Protein AF-A0A550H1K3-F1 (afdb_monomer_lite)

Secondary structure (DSSP, 8-state):
-EE-TTT--EE-TT-SB-TTT-PBPHHHHHTT---HHHHHHHHHHHHHHHHHHHHHHHHHHHHHHHHHHHHHHHTSPPEEPTTT--EE-TT-SB-TTT--B--

Structure (mmCIF, N/CA/C/O backbone):
data_AF-A0A550H1K3-F1
#
_entry.id   AF-A0A550H1K3-F1
#
loop_
_atom_site.group_PDB
_atom_site.id
_atom_site.type_symbol
_atom_site.label_atom_id
_atom_site.label_alt_id
_atom_site.label_comp_id
_atom_site.label_asym_id
_atom_site.label_entity_id
_atom_site.label_seq_id
_atom_site.pdbx_PDB_ins_code
_atom_site.Cartn_x
_atom_site.Cartn_y
_atom_site.Cartn_z
_atom_site.occupancy
_atom_site.B_iso_or_equiv
_atom_site.aut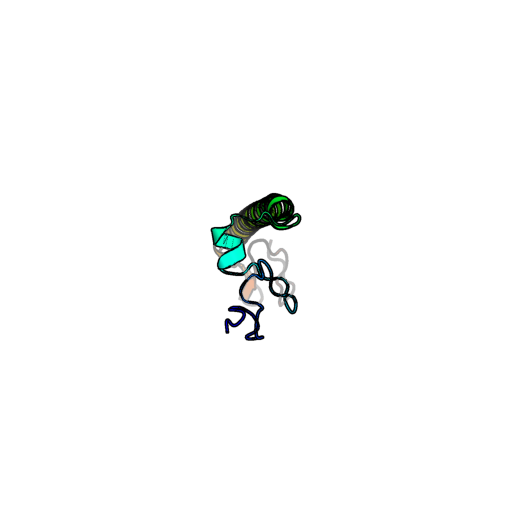h_seq_id
_atom_site.auth_comp_id
_atom_site.auth_asym_id
_atom_site.auth_atom_id
_atom_site.pdbx_PDB_model_num
ATOM 1 N N . MET A 1 1 ? 15.801 -8.066 -42.552 1.00 78.06 1 MET A N 1
ATOM 2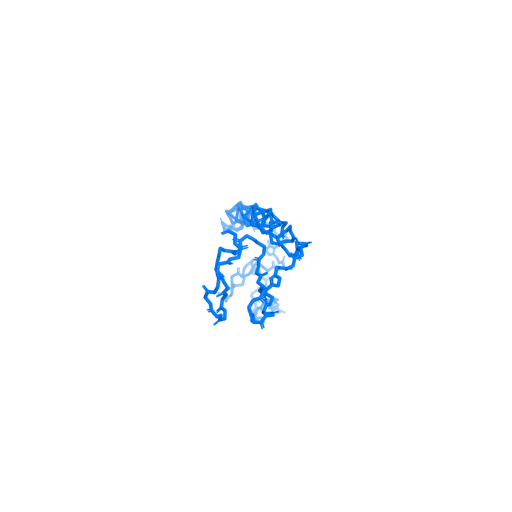 C CA . MET A 1 1 ? 14.564 -7.444 -42.016 1.00 78.06 1 MET A CA 1
ATOM 3 C C . MET A 1 1 ? 14.421 -7.801 -40.543 1.00 78.06 1 MET A C 1
ATOM 5 O O . MET A 1 1 ? 14.377 -8.980 -40.212 1.00 78.06 1 MET A O 1
ATOM 9 N N . VAL A 1 2 ? 14.432 -6.803 -39.659 1.00 89.38 2 VAL A N 1
ATOM 10 C CA . VAL A 1 2 ? 14.320 -6.977 -38.200 1.00 89.38 2 VAL A CA 1
ATOM 11 C C . VAL A 1 2 ? 13.079 -6.249 -37.698 1.00 89.38 2 VAL A C 1
ATOM 13 O O . VAL A 1 2 ? 12.675 -5.249 -38.282 1.00 89.38 2 VAL A O 1
ATOM 16 N N . TYR A 1 3 ? 12.469 -6.741 -36.622 1.00 94.25 3 TYR A N 1
ATOM 17 C CA . TYR A 1 3 ? 11.262 -6.153 -36.042 1.00 94.25 3 TYR A CA 1
ATOM 18 C C . TYR A 1 3 ? 11.522 -5.685 -34.615 1.00 94.25 3 TYR A C 1
ATOM 20 O O . TYR A 1 3 ? 12.324 -6.264 -33.881 1.00 94.25 3 TYR A O 1
ATOM 28 N N . CYS A 1 4 ? 10.839 -4.619 -34.216 1.00 94.94 4 CYS A N 1
ATOM 29 C CA . CYS A 1 4 ? 10.906 -4.096 -32.864 1.00 94.94 4 CYS A CA 1
ATOM 30 C C . CYS A 1 4 ? 10.311 -5.099 -31.871 1.00 94.94 4 CYS A C 1
ATOM 32 O O . CYS A 1 4 ? 9.134 -5.437 -31.969 1.00 94.94 4 CYS A O 1
ATOM 34 N N . SER A 1 5 ? 11.086 -5.498 -30.862 1.00 93.50 5 SER A N 1
ATOM 35 C CA . SER A 1 5 ? 10.638 -6.419 -29.807 1.00 93.50 5 SER A CA 1
ATOM 36 C C . SER A 1 5 ? 9.484 -5.874 -28.960 1.00 93.50 5 SER A C 1
ATOM 38 O O . SER A 1 5 ? 8.748 -6.653 -28.364 1.00 93.50 5 SER A O 1
ATOM 40 N N . LYS A 1 6 ? 9.311 -4.545 -28.899 1.00 93.38 6 LYS A N 1
ATOM 41 C CA . LYS A 1 6 ? 8.253 -3.901 -28.109 1.00 93.38 6 LYS A CA 1
ATOM 42 C C . LYS A 1 6 ? 6.971 -3.655 -28.904 1.00 93.38 6 LYS A C 1
ATOM 44 O O . LYS A 1 6 ? 5.889 -3.909 -28.393 1.00 93.38 6 LYS A O 1
ATOM 49 N N . CYS A 1 7 ? 7.071 -3.100 -30.113 1.00 96.00 7 CYS A N 1
ATOM 50 C CA . CYS A 1 7 ? 5.897 -2.657 -30.878 1.00 96.00 7 CYS A CA 1
ATOM 51 C C . CYS A 1 7 ? 5.670 -3.406 -32.197 1.00 96.00 7 CYS A C 1
ATOM 53 O O . CYS A 1 7 ? 4.724 -3.088 -32.911 1.00 96.00 7 CYS A O 1
ATOM 55 N N . GLY A 1 8 ? 6.537 -4.357 -32.556 1.00 95.25 8 GLY A N 1
ATOM 56 C CA . GLY A 1 8 ? 6.386 -5.200 -33.745 1.00 95.25 8 GLY A CA 1
ATOM 57 C C . GLY A 1 8 ? 6.623 -4.503 -35.086 1.00 95.25 8 GLY A C 1
ATOM 58 O O . GLY A 1 8 ? 6.568 -5.163 -36.117 1.00 95.25 8 GLY A O 1
ATOM 59 N N . LYS A 1 9 ? 6.902 -3.192 -35.114 1.00 96.25 9 LYS A N 1
ATOM 60 C CA . LYS A 1 9 ? 7.196 -2.488 -36.370 1.00 96.25 9 LYS A CA 1
ATOM 61 C C . LYS A 1 9 ? 8.517 -2.937 -36.970 1.00 96.25 9 LYS A C 1
ATOM 63 O O . LYS A 1 9 ? 9.474 -3.204 -36.243 1.00 96.25 9 LYS A O 1
ATOM 68 N N . GLU A 1 10 ? 8.560 -2.955 -38.294 1.00 96.31 10 GLU A N 1
ATOM 69 C CA . GLU A 1 10 ? 9.790 -3.162 -39.043 1.00 96.31 10 GLU A CA 1
ATOM 70 C C . GLU A 1 10 ? 10.830 -2.096 -38.677 1.00 96.31 10 GLU A C 1
ATOM 72 O O . GLU A 1 10 ? 10.512 -0.919 -38.475 1.00 96.31 10 GLU A O 1
ATOM 77 N N . LEU A 1 11 ? 12.076 -2.538 -38.552 1.00 94.69 11 LEU A N 1
ATOM 78 C CA . LEU A 1 11 ? 13.215 -1.719 -38.193 1.00 94.69 11 LEU A CA 1
ATOM 79 C C . LEU A 1 11 ? 14.261 -1.716 -39.316 1.00 94.69 11 LEU A C 1
ATOM 81 O O . LEU A 1 11 ? 14.523 -2.763 -39.917 1.00 94.69 11 LEU A O 1
ATOM 85 N N . PRO A 1 12 ? 14.934 -0.571 -39.531 1.00 91.38 12 PRO A N 1
ATOM 86 C CA . PRO A 1 12 ? 16.168 -0.532 -40.301 1.00 91.38 12 PRO A CA 1
ATOM 87 C C . PRO A 1 12 ? 17.211 -1.456 -39.676 1.00 91.38 12 PRO A C 1
ATOM 89 O O . PRO A 1 12 ? 17.314 -1.545 -38.449 1.00 91.38 12 PRO A O 1
ATOM 92 N N . GLU A 1 13 ? 18.042 -2.089 -40.503 1.00 87.06 13 GLU A N 1
ATOM 93 C CA . GLU A 1 13 ? 19.038 -3.033 -39.999 1.00 87.06 13 GLU A CA 1
ATOM 94 C C . GLU A 1 13 ? 20.033 -2.388 -39.039 1.00 87.06 13 GLU A C 1
ATOM 96 O O . GLU A 1 13 ? 20.497 -3.072 -38.144 1.00 87.06 13 GLU A O 1
ATOM 101 N N . ASN A 1 14 ? 20.362 -1.105 -39.179 1.00 88.50 14 ASN A N 1
ATOM 102 C CA . ASN A 1 14 ? 21.318 -0.375 -38.337 1.00 88.50 14 ASN A CA 1
ATOM 103 C C . ASN A 1 14 ? 20.657 0.545 -37.295 1.00 88.50 14 ASN A C 1
ATOM 105 O O . ASN A 1 14 ? 21.338 1.369 -36.688 1.00 88.50 14 ASN A O 1
ATOM 109 N N . ALA A 1 15 ? 19.345 0.442 -37.082 1.00 92.56 15 ALA A N 1
ATOM 110 C CA . ALA A 1 15 ? 18.667 1.292 -36.113 1.00 92.56 15 ALA A CA 1
ATOM 111 C C . ALA A 1 15 ? 19.097 0.943 -34.683 1.00 92.56 15 ALA A C 1
ATOM 113 O O . ALA A 1 15 ? 18.870 -0.178 -34.236 1.00 92.56 15 ALA A O 1
ATOM 114 N N . TYR A 1 16 ? 19.660 1.903 -33.942 1.00 93.75 16 TYR A N 1
ATOM 115 C CA . TYR A 1 16 ? 19.949 1.760 -32.505 1.00 93.75 16 TYR A CA 1
ATOM 116 C C . TYR A 1 16 ? 18.711 1.958 -31.618 1.00 93.75 16 TYR A C 1
ATOM 118 O O . TYR A 1 16 ? 18.631 1.409 -30.518 1.00 93.75 16 TYR A O 1
ATOM 126 N N . PHE A 1 17 ? 17.716 2.692 -32.121 1.00 93.12 17 PHE A N 1
ATOM 127 C CA . PHE A 1 17 ? 16.431 2.931 -31.467 1.00 93.12 17 PHE A CA 1
ATOM 128 C C . PHE A 1 17 ? 15.286 2.680 -32.445 1.00 93.12 17 PHE A C 1
ATOM 130 O O . PHE A 1 17 ? 15.402 2.969 -33.635 1.00 93.12 17 PHE A O 1
ATOM 137 N N . CYS A 1 18 ? 14.163 2.162 -31.950 1.00 93.88 18 CYS A N 1
ATOM 138 C CA . CYS A 1 18 ? 12.952 2.032 -32.751 1.00 93.88 18 CYS A CA 1
ATOM 139 C C . CYS A 1 18 ? 12.354 3.425 -33.024 1.00 93.88 18 CYS A C 1
ATOM 141 O O . CYS A 1 18 ? 11.938 4.084 -32.069 1.00 93.88 18 CYS A O 1
ATOM 143 N N . PRO A 1 19 ? 12.201 3.855 -34.291 1.00 91.50 19 PRO A N 1
ATOM 144 C CA . PRO A 1 19 ? 11.658 5.178 -34.615 1.00 91.50 19 PRO A CA 1
ATOM 145 C C . PRO A 1 19 ? 10.174 5.323 -34.254 1.00 91.50 19 PRO A C 1
ATOM 147 O O . PRO A 1 19 ? 9.648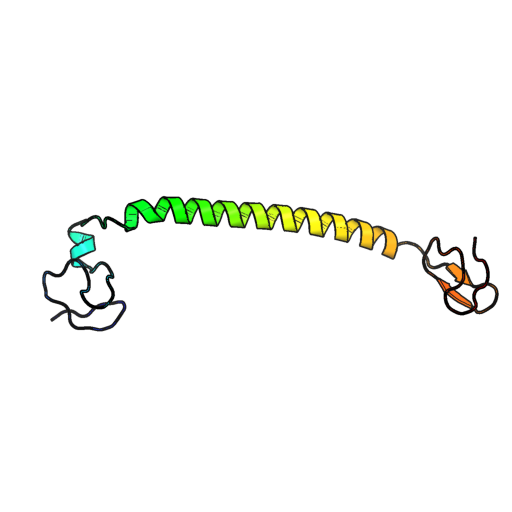 6.429 -34.223 1.00 91.50 19 PRO A O 1
ATOM 150 N N . ASN A 1 20 ? 9.478 4.214 -33.991 1.00 93.69 20 ASN A N 1
ATOM 151 C CA . ASN A 1 20 ? 8.062 4.243 -33.661 1.00 93.69 20 ASN A CA 1
ATOM 152 C C . ASN A 1 20 ? 7.774 4.295 -32.158 1.00 93.69 20 ASN A C 1
ATOM 154 O O . ASN A 1 20 ? 6.846 4.987 -31.758 1.00 93.69 20 ASN A O 1
ATOM 158 N N . CYS A 1 21 ? 8.521 3.554 -31.335 1.00 92.62 21 CYS A N 1
ATOM 159 C CA . CYS A 1 21 ? 8.235 3.452 -29.900 1.00 92.62 21 CYS A CA 1
ATOM 160 C C . CYS A 1 21 ? 9.411 3.843 -28.994 1.00 92.62 21 CYS A C 1
ATOM 162 O O . CYS A 1 21 ? 9.298 3.703 -27.778 1.00 92.62 21 CYS A O 1
ATOM 164 N N . GLY A 1 22 ? 10.547 4.252 -29.566 1.00 88.50 22 GLY A N 1
ATOM 165 C CA . GLY A 1 22 ? 11.720 4.742 -28.836 1.00 88.50 22 GLY A CA 1
ATOM 166 C C . GLY A 1 22 ? 12.528 3.683 -28.082 1.00 88.50 22 GLY A C 1
ATOM 167 O O . GLY A 1 22 ? 13.515 4.027 -27.439 1.00 88.50 22 GLY A O 1
ATOM 168 N N . VAL A 1 23 ? 12.149 2.399 -28.142 1.00 90.88 23 VAL A N 1
ATOM 169 C CA . VAL A 1 23 ? 12.893 1.346 -27.433 1.00 90.88 23 VAL A CA 1
ATOM 170 C C . VAL A 1 23 ? 14.273 1.159 -28.063 1.00 90.88 23 VAL A C 1
ATOM 172 O O . VAL A 1 23 ? 14.405 1.162 -29.291 1.00 90.88 23 VAL A O 1
ATOM 175 N N . LYS A 1 24 ? 15.295 0.980 -27.225 1.00 91.75 24 LYS A N 1
ATOM 176 C CA . LYS A 1 24 ? 16.633 0.586 -27.670 1.00 91.75 24 LYS A CA 1
ATOM 177 C C . LYS A 1 24 ? 16.558 -0.797 -28.328 1.00 91.75 24 LYS A C 1
ATOM 179 O O . LYS A 1 24 ? 15.958 -1.717 -27.774 1.00 91.75 24 LYS A O 1
ATOM 184 N N . THR A 1 25 ? 17.124 -0.930 -29.522 1.00 93.19 25 THR A N 1
ATOM 185 C CA . THR A 1 25 ? 17.154 -2.194 -30.276 1.00 93.19 25 THR A CA 1
ATOM 186 C C . THR A 1 25 ? 18.315 -3.076 -29.813 1.00 93.19 25 THR A C 1
ATOM 188 O O . THR A 1 25 ? 19.215 -2.602 -29.120 1.00 93.19 25 THR A O 1
ATOM 191 N N . ALA A 1 26 ? 18.354 -4.339 -30.253 1.00 89.81 26 ALA A N 1
ATOM 192 C CA . ALA A 1 26 ? 19.487 -5.234 -29.993 1.00 89.81 26 ALA A CA 1
ATOM 193 C C . ALA A 1 26 ? 20.829 -4.615 -30.428 1.00 89.81 26 ALA A C 1
ATOM 195 O O . ALA A 1 26 ? 21.777 -4.598 -29.650 1.00 89.81 26 ALA A O 1
ATOM 196 N N . LYS A 1 27 ? 20.878 -3.975 -31.605 1.00 91.88 27 LYS A N 1
ATOM 197 C CA . LYS A 1 27 ? 22.090 -3.285 -32.070 1.00 91.88 27 LYS A CA 1
ATOM 198 C C . LYS A 1 27 ? 22.465 -2.079 -31.217 1.00 91.88 27 LYS A C 1
ATOM 200 O O . LYS A 1 27 ? 23.644 -1.826 -31.009 1.00 91.88 27 LYS A O 1
ATOM 205 N N . GLY A 1 28 ? 21.484 -1.330 -30.710 1.00 90.38 28 GLY A N 1
ATOM 206 C CA . GLY A 1 28 ? 21.746 -0.229 -29.778 1.00 90.38 28 GLY A CA 1
ATOM 207 C C . GLY A 1 28 ? 22.297 -0.705 -28.429 1.00 90.38 28 GLY A C 1
ATOM 208 O O . GLY A 1 28 ? 23.016 0.043 -27.765 1.00 90.38 28 GLY A O 1
ATOM 209 N N . VAL A 1 29 ? 21.970 -1.938 -28.020 1.00 86.75 29 VAL A N 1
ATOM 210 C CA . VAL A 1 29 ? 22.555 -2.600 -26.843 1.00 86.75 29 VAL A CA 1
ATOM 211 C C . VAL A 1 29 ? 23.982 -3.062 -27.142 1.00 86.75 29 VAL A C 1
ATOM 213 O O . VAL A 1 29 ? 24.881 -2.710 -26.387 1.00 86.75 29 VAL A O 1
ATOM 216 N N . GLU A 1 30 ? 24.207 -3.775 -28.250 1.00 89.88 30 GLU A N 1
ATOM 217 C CA . GLU A 1 30 ? 25.534 -4.266 -28.668 1.00 89.88 30 GLU A CA 1
ATOM 218 C C . GLU A 1 30 ? 26.548 -3.132 -28.863 1.00 89.88 30 GLU A C 1
ATOM 220 O O . GLU A 1 30 ? 27.690 -3.232 -28.425 1.00 89.88 30 GLU A O 1
ATOM 225 N N . ALA A 1 31 ? 26.119 -2.021 -29.465 1.00 91.06 31 ALA A N 1
ATOM 226 C CA . ALA A 1 31 ? 26.950 -0.836 -29.663 1.00 91.06 31 ALA A CA 1
ATOM 227 C C . ALA A 1 31 ? 27.060 0.053 -28.407 1.00 91.06 31 ALA A C 1
ATOM 229 O O . ALA A 1 31 ? 27.631 1.140 -28.475 1.00 91.06 31 ALA A O 1
ATOM 230 N N . ASN A 1 32 ? 26.490 -0.381 -27.276 1.00 86.25 32 ASN A N 1
ATOM 231 C CA . ASN A 1 32 ? 26.469 0.330 -25.998 1.00 86.25 32 ASN A CA 1
ATOM 232 C C . ASN A 1 32 ? 26.061 1.813 -26.118 1.00 86.25 32 ASN A C 1
ATOM 234 O O . ASN A 1 32 ? 26.605 2.689 -25.449 1.00 86.25 32 ASN A O 1
ATOM 238 N N . VAL A 1 33 ? 25.100 2.109 -26.997 1.00 85.44 33 VAL A N 1
ATOM 239 C CA . VAL A 1 33 ? 24.692 3.488 -27.296 1.00 85.44 33 VAL A CA 1
ATOM 240 C C . VAL A 1 33 ? 23.981 4.057 -26.078 1.00 85.44 33 VAL A C 1
ATOM 242 O O . VAL A 1 33 ? 22.887 3.599 -25.746 1.00 85.44 33 VAL A O 1
ATOM 245 N N . SER A 1 34 ? 24.564 5.028 -25.379 1.00 77.00 34 SER A N 1
ATOM 246 C CA . SER A 1 34 ? 23.875 5.648 -24.247 1.00 77.00 34 SER A CA 1
ATOM 247 C C . SER A 1 34 ? 22.627 6.385 -24.741 1.00 77.00 34 SER A C 1
ATOM 249 O O . SER A 1 34 ? 22.594 7.003 -25.805 1.00 77.00 34 SER A O 1
ATOM 251 N N . THR A 1 35 ? 21.542 6.266 -23.984 1.00 70.56 35 THR A N 1
ATOM 252 C CA . THR A 1 35 ? 20.384 7.142 -24.166 1.00 70.56 35 THR A CA 1
ATOM 253 C C . THR A 1 35 ? 20.565 8.340 -23.250 1.00 70.56 35 THR A C 1
ATOM 255 O O . THR A 1 35 ? 20.797 8.104 -22.063 1.00 70.56 35 THR A O 1
ATOM 258 N N . PRO A 1 36 ? 20.327 9.577 -23.717 1.00 62.84 36 PRO A N 1
ATOM 259 C CA . PRO A 1 36 ? 20.317 10.751 -22.842 1.00 62.84 36 PRO A CA 1
ATOM 260 C C . PRO A 1 36 ? 19.358 10.606 -21.645 1.00 62.84 36 PRO A C 1
ATOM 262 O O . PRO A 1 36 ? 19.558 11.220 -20.606 1.00 62.84 36 PRO A O 1
ATOM 265 N N . TYR A 1 37 ? 18.319 9.773 -21.787 1.00 60.97 37 TYR A N 1
ATOM 266 C CA . TYR A 1 37 ? 17.285 9.547 -20.774 1.00 60.97 37 TYR A CA 1
ATOM 267 C C . TYR A 1 37 ? 17.579 8.382 -19.807 1.00 60.97 37 TYR A C 1
ATOM 269 O O . TYR A 1 37 ? 17.304 8.496 -18.622 1.00 60.97 37 TYR A O 1
ATOM 277 N N . GLY A 1 38 ? 18.152 7.263 -20.259 1.00 61.94 38 GLY A N 1
ATOM 278 C CA . GLY A 1 38 ? 18.334 6.061 -19.422 1.00 61.94 38 GLY A CA 1
ATOM 279 C C . GLY A 1 38 ? 19.263 6.246 -18.218 1.00 61.94 38 GLY A C 1
ATOM 280 O O . GLY A 1 38 ? 19.070 5.600 -17.193 1.00 61.94 38 GLY A O 1
ATOM 281 N N . GLU A 1 39 ? 20.227 7.161 -18.305 1.00 59.00 39 GLU A N 1
ATOM 282 C CA . GLU A 1 39 ? 21.105 7.488 -17.175 1.00 59.00 39 GLU A CA 1
ATOM 283 C C . GLU A 1 39 ? 20.418 8.457 -16.198 1.00 59.00 39 GLU A C 1
ATOM 285 O O . GLU A 1 39 ? 20.466 8.235 -14.988 1.00 59.00 39 GLU A O 1
ATOM 290 N N . MET A 1 40 ? 19.671 9.448 -16.710 1.00 54.88 40 MET A N 1
ATOM 291 C CA . MET A 1 40 ? 18.907 10.409 -15.896 1.00 54.88 40 MET A CA 1
ATOM 292 C C . MET A 1 40 ? 17.745 9.771 -15.118 1.00 54.88 40 MET A C 1
ATOM 294 O O . MET A 1 40 ? 17.433 10.218 -14.016 1.00 54.88 40 MET A O 1
ATOM 298 N N . PHE A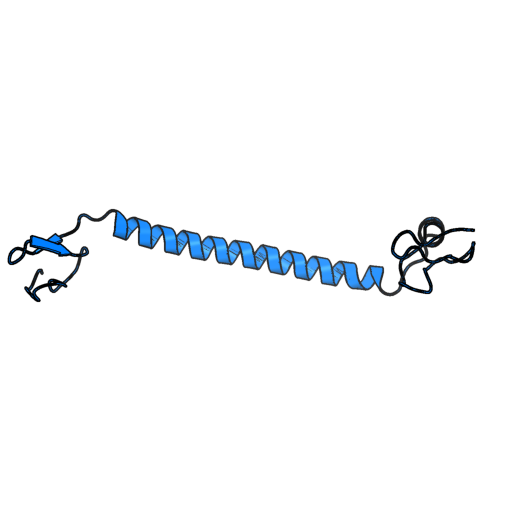 1 41 ? 17.088 8.746 -15.670 1.00 61.22 41 PHE A N 1
ATOM 299 C CA . PHE A 1 41 ? 15.915 8.128 -15.036 1.00 61.22 41 PHE A CA 1
ATOM 300 C C . PHE A 1 41 ? 16.274 7.093 -13.978 1.00 61.22 41 PHE A C 1
ATOM 302 O O . PHE A 1 41 ? 15.493 6.899 -13.053 1.00 61.22 41 PHE A O 1
ATOM 309 N N . SER A 1 42 ? 17.473 6.511 -14.032 1.00 71.44 42 SER A N 1
ATOM 310 C CA . SER A 1 42 ? 17.878 5.500 -13.054 1.00 71.44 42 SER A CA 1
ATOM 311 C C . SER A 1 42 ? 17.936 6.045 -11.624 1.00 71.44 42 SER A C 1
ATOM 313 O O . SER A 1 42 ? 17.599 5.334 -10.681 1.00 71.44 42 SER A O 1
ATOM 315 N N . ASP A 1 43 ? 18.314 7.311 -11.446 1.00 76.12 43 ASP A N 1
ATOM 316 C CA . ASP A 1 43 ? 18.409 7.910 -10.117 1.00 76.12 43 ASP A CA 1
ATOM 317 C C . ASP A 1 43 ? 17.047 8.389 -9.626 1.00 76.12 43 ASP A C 1
ATOM 319 O O . ASP A 1 43 ? 16.684 8.125 -8.482 1.00 76.12 43 ASP A O 1
ATOM 323 N N . ALA A 1 44 ? 16.249 9.018 -10.491 1.00 82.75 44 ALA A N 1
ATOM 324 C CA . ALA A 1 44 ? 14.885 9.411 -10.151 1.00 82.75 44 ALA A CA 1
ATOM 325 C C . ALA A 1 44 ? 14.012 8.195 -9.784 1.00 82.75 44 ALA A C 1
ATOM 327 O O . ALA A 1 44 ? 13.289 8.237 -8.787 1.00 82.75 44 ALA A O 1
ATOM 328 N N . GLU A 1 45 ? 14.125 7.094 -10.534 1.00 82.69 45 GLU A N 1
ATOM 329 C CA . GLU A 1 45 ? 13.421 5.837 -10.260 1.00 82.69 45 GLU A CA 1
ATOM 330 C C . GLU A 1 45 ? 13.849 5.229 -8.919 1.00 82.69 45 GLU A C 1
ATOM 332 O O . GLU A 1 45 ? 12.991 4.927 -8.088 1.00 82.69 45 GLU A O 1
ATOM 337 N N . LYS A 1 46 ? 15.160 5.139 -8.644 1.00 86.06 46 LYS A N 1
ATOM 338 C CA . LYS A 1 46 ? 15.675 4.641 -7.353 1.00 86.06 46 LYS A CA 1
ATOM 339 C C . LYS A 1 46 ? 15.199 5.486 -6.174 1.00 86.06 46 LYS A C 1
ATOM 341 O O . LYS A 1 46 ? 14.885 4.947 -5.112 1.00 86.06 46 LYS A O 1
ATOM 346 N N . GLN A 1 47 ? 15.162 6.811 -6.329 1.00 92.75 47 GLN A N 1
ATOM 347 C CA . GLN A 1 47 ? 14.706 7.707 -5.263 1.00 92.75 47 GLN A CA 1
ATOM 348 C C . GLN A 1 47 ? 13.210 7.539 -4.997 1.00 92.75 47 GLN A C 1
ATOM 350 O O . GLN A 1 47 ? 12.801 7.494 -3.835 1.00 92.75 47 GLN A O 1
ATOM 355 N N . LEU A 1 48 ? 12.399 7.394 -6.048 1.00 91.75 48 LEU A N 1
ATOM 356 C CA . LEU A 1 48 ? 10.967 7.142 -5.912 1.00 91.75 48 LEU A CA 1
ATOM 357 C C . LEU A 1 48 ? 10.692 5.791 -5.241 1.00 91.75 48 LEU A C 1
ATOM 359 O O . LEU A 1 48 ? 9.890 5.725 -4.310 1.00 91.75 48 LEU A O 1
ATOM 363 N N . GLU A 1 49 ? 11.386 4.731 -5.662 1.00 93.31 49 GLU A N 1
ATOM 364 C CA . GLU A 1 49 ? 11.272 3.401 -5.057 1.00 93.31 49 GLU A CA 1
ATOM 365 C C . GLU A 1 49 ? 11.628 3.444 -3.566 1.00 93.31 49 GLU A C 1
ATOM 367 O O . GLU A 1 49 ? 10.855 2.996 -2.715 1.00 93.31 49 GLU A O 1
ATOM 372 N N . LYS A 1 50 ? 12.758 4.071 -3.222 1.00 96.06 50 LYS A N 1
ATOM 373 C CA . LYS A 1 50 ? 13.185 4.242 -1.830 1.00 96.06 50 LYS A CA 1
ATOM 374 C C . LYS A 1 50 ? 12.171 5.042 -1.009 1.00 96.06 50 LYS A C 1
ATOM 376 O O . LYS A 1 50 ? 11.883 4.669 0.133 1.00 96.06 50 LYS A O 1
ATOM 381 N N . ALA A 1 51 ? 11.627 6.124 -1.566 1.00 96.69 51 ALA A N 1
ATOM 382 C CA . ALA A 1 51 ? 10.618 6.941 -0.898 1.00 96.69 51 ALA A CA 1
ATOM 383 C C . ALA A 1 51 ? 9.341 6.133 -0.625 1.00 96.69 51 ALA A C 1
ATOM 385 O O . ALA A 1 51 ? 8.812 6.179 0.487 1.00 96.69 51 ALA A O 1
ATOM 386 N N . PHE A 1 52 ? 8.891 5.335 -1.596 1.00 96.88 52 PHE A N 1
ATOM 387 C CA . PHE A 1 52 ? 7.719 4.478 -1.445 1.00 96.88 52 PHE A CA 1
ATOM 388 C C . PHE A 1 52 ? 7.929 3.387 -0.389 1.00 96.88 52 PHE A C 1
ATOM 390 O O . PHE A 1 52 ? 7.089 3.224 0.498 1.00 96.88 52 PHE A O 1
ATOM 397 N N . LEU A 1 53 ? 9.066 2.682 -0.424 1.00 97.25 53 LEU A N 1
ATOM 398 C CA . LEU A 1 53 ? 9.411 1.669 0.579 1.00 97.25 53 LEU A CA 1
ATOM 399 C C . LEU A 1 53 ? 9.432 2.271 1.989 1.00 97.25 53 LEU A C 1
ATOM 401 O O . LEU A 1 53 ? 8.816 1.722 2.903 1.00 97.25 53 LEU A O 1
ATOM 405 N N . THR A 1 54 ? 10.052 3.443 2.142 1.00 97.19 54 THR A N 1
ATOM 406 C CA . THR A 1 54 ? 10.100 4.168 3.421 1.00 97.19 54 THR A CA 1
ATOM 407 C C . THR A 1 54 ? 8.697 4.536 3.906 1.00 97.19 54 THR A C 1
ATOM 409 O O . THR A 1 54 ? 8.341 4.237 5.044 1.00 97.19 54 THR A O 1
ATOM 412 N N . ALA A 1 55 ? 7.867 5.122 3.040 1.00 96.69 55 ALA A N 1
ATOM 413 C CA . ALA A 1 55 ? 6.492 5.472 3.382 1.00 96.69 55 ALA A CA 1
ATOM 414 C C . ALA A 1 55 ? 5.665 4.236 3.779 1.00 96.69 55 ALA A C 1
ATOM 416 O O . ALA A 1 55 ? 4.907 4.283 4.748 1.00 96.69 55 ALA A O 1
ATOM 417 N N . SER A 1 56 ? 5.831 3.118 3.064 1.00 96.81 56 SER A N 1
ATOM 418 C CA . SER A 1 56 ? 5.110 1.873 3.346 1.00 96.81 56 SER A CA 1
ATOM 419 C C . SER A 1 56 ? 5.448 1.297 4.724 1.00 96.81 56 SER A C 1
ATOM 421 O O . SER A 1 56 ? 4.551 0.863 5.451 1.00 96.81 56 SER A O 1
ATOM 423 N N . GLU A 1 57 ? 6.718 1.361 5.123 1.00 97.81 57 GLU A N 1
ATOM 424 C CA . GLU A 1 57 ? 7.182 0.870 6.418 1.00 97.81 57 GLU A CA 1
ATOM 425 C C . GLU A 1 57 ? 6.661 1.747 7.564 1.00 97.81 57 GLU A C 1
ATOM 427 O O . GLU A 1 57 ? 6.171 1.235 8.573 1.00 97.81 57 GLU A O 1
ATOM 432 N N . GLU A 1 58 ? 6.668 3.069 7.390 1.00 97.56 58 GLU A N 1
ATOM 433 C CA . GLU A 1 58 ? 6.119 3.997 8.383 1.00 97.56 58 GLU A CA 1
ATOM 434 C C . GLU A 1 58 ? 4.601 3.838 8.545 1.00 97.56 58 GLU A C 1
ATOM 436 O O . GLU A 1 58 ? 4.095 3.763 9.670 1.00 97.56 58 GLU A O 1
ATOM 441 N N . MET A 1 59 ? 3.866 3.670 7.440 1.00 96.94 59 MET A N 1
ATOM 442 C CA . MET A 1 59 ? 2.438 3.348 7.496 1.00 96.94 59 MET A CA 1
ATOM 443 C C . MET A 1 59 ? 2.197 2.039 8.252 1.00 96.94 59 MET A C 1
ATOM 445 O O . MET A 1 59 ? 1.357 1.987 9.152 1.00 96.94 59 MET A O 1
ATOM 449 N N . LYS A 1 60 ? 2.960 0.983 7.949 1.00 98.00 60 LYS A N 1
ATOM 450 C CA . LYS A 1 60 ? 2.836 -0.322 8.613 1.00 98.00 60 LYS A CA 1
ATOM 451 C C . LYS A 1 60 ? 3.074 -0.228 10.121 1.00 98.00 60 LYS A C 1
ATOM 453 O O . LYS A 1 60 ? 2.308 -0.808 10.894 1.00 98.00 60 LYS A O 1
ATOM 458 N N . LYS A 1 61 ? 4.088 0.524 10.560 1.00 97.69 61 LYS A N 1
ATOM 459 C CA . LYS A 1 61 ? 4.347 0.777 11.989 1.00 97.69 61 LYS A CA 1
ATOM 460 C C . LYS A 1 61 ? 3.174 1.492 12.657 1.00 97.69 61 LYS A C 1
ATOM 462 O O . LYS A 1 61 ? 2.726 1.058 13.721 1.00 97.69 61 LYS A O 1
ATOM 467 N N . ALA A 1 62 ? 2.641 2.541 12.028 1.00 97.00 62 ALA A N 1
ATOM 468 C CA . ALA A 1 62 ? 1.494 3.281 12.550 1.00 97.00 62 ALA A CA 1
ATOM 469 C C . ALA A 1 62 ? 0.249 2.386 12.683 1.00 97.00 62 ALA A C 1
ATOM 471 O O . ALA A 1 62 ? -0.391 2.363 13.738 1.00 97.00 62 ALA A O 1
ATOM 472 N N . PHE A 1 63 ? -0.048 1.581 11.658 1.00 96.88 63 PHE A N 1
ATOM 473 C CA . PHE A 1 63 ? -1.158 0.629 11.687 1.00 96.88 63 PHE A CA 1
ATOM 474 C C . PHE A 1 63 ? -0.990 -0.439 12.766 1.00 96.88 63 PHE A C 1
ATOM 476 O O . PHE A 1 63 ? -1.942 -0.720 13.490 1.00 96.88 63 PHE A O 1
ATOM 483 N N . ASN A 1 64 ? 0.204 -1.015 12.922 1.00 96.31 64 ASN A N 1
ATOM 484 C CA . ASN A 1 64 ? 0.454 -2.011 13.965 1.00 96.31 64 ASN A CA 1
ATOM 485 C C . ASN A 1 64 ? 0.255 -1.423 15.366 1.00 96.31 64 ASN A C 1
ATOM 487 O O . ASN A 1 64 ? -0.413 -2.037 16.198 1.00 96.31 64 ASN A O 1
ATOM 491 N N . LYS A 1 65 ? 0.731 -0.197 15.603 1.00 96.06 65 LYS A N 1
ATOM 492 C CA . LYS A 1 65 ? 0.518 0.508 16.872 1.00 96.06 65 LYS A CA 1
ATOM 493 C C . LYS A 1 65 ? -0.969 0.762 17.153 1.00 96.06 65 LYS A C 1
ATOM 495 O O . LYS A 1 65 ? -1.430 0.547 18.273 1.00 96.06 65 LYS A O 1
ATOM 500 N N . ALA A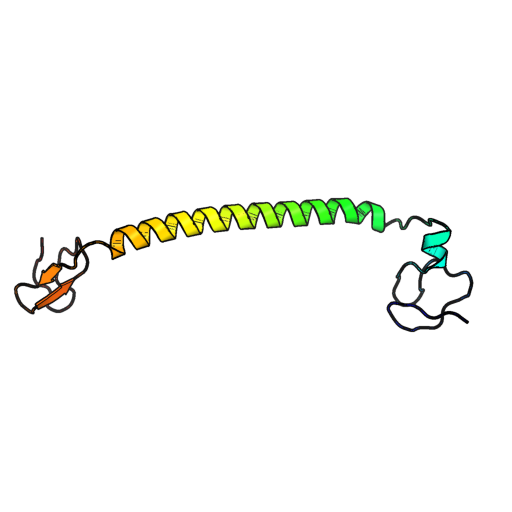 1 66 ? -1.737 1.175 16.143 1.00 94.38 66 ALA A N 1
ATOM 501 C CA . ALA A 1 66 ? -3.187 1.336 16.266 1.00 94.38 66 ALA A CA 1
ATOM 502 C C . ALA A 1 66 ? -3.903 -0.009 16.491 1.00 94.38 66 ALA A C 1
ATOM 504 O O . ALA A 1 66 ? -4.827 -0.115 17.294 1.00 94.38 66 ALA A O 1
ATOM 505 N N . ARG A 1 67 ? -3.454 -1.079 15.832 1.00 95.69 67 ARG A N 1
ATOM 506 C CA . ARG A 1 67 ? -4.005 -2.423 16.026 1.00 95.69 67 ARG A CA 1
ATOM 507 C C . ARG A 1 67 ? -3.784 -2.924 17.451 1.00 95.69 67 ARG A C 1
ATOM 509 O O . ARG A 1 67 ? -4.676 -3.552 18.018 1.00 95.69 67 ARG A O 1
ATOM 516 N N . GLU A 1 68 ? -2.624 -2.655 18.041 1.00 94.00 68 GLU A N 1
ATOM 517 C CA . GLU A 1 68 ? -2.344 -3.017 19.431 1.00 94.00 68 GLU A CA 1
ATOM 518 C C . GLU A 1 68 ? -3.270 -2.302 20.414 1.00 94.00 68 GLU A C 1
ATOM 520 O O . GLU A 1 68 ? -3.762 -2.937 21.349 1.00 94.00 68 GLU A O 1
ATOM 525 N N . SER A 1 69 ? -3.558 -1.013 20.207 1.00 88.81 69 SER A N 1
ATOM 526 C CA . SER A 1 69 ? -4.489 -0.288 21.076 1.00 88.81 69 SER A CA 1
ATOM 527 C C . SER A 1 69 ? -5.911 -0.845 20.967 1.00 88.81 69 SER A C 1
ATOM 529 O O . SER A 1 69 ? -6.537 -1.105 21.995 1.00 88.81 69 SER A O 1
ATOM 531 N N . VAL A 1 70 ? -6.383 -1.148 19.752 1.00 88.38 70 VAL A N 1
ATOM 532 C CA . VAL A 1 70 ? -7.678 -1.819 19.537 1.00 88.38 70 VAL A CA 1
ATOM 533 C C . VAL A 1 70 ? -7.705 -3.193 20.207 1.00 88.38 70 VAL A C 1
ATOM 535 O O . VAL A 1 70 ? -8.662 -3.511 20.909 1.00 88.38 70 VAL A O 1
ATOM 538 N N . ARG A 1 71 ? -6.641 -3.997 20.066 1.00 89.44 71 ARG A N 1
ATOM 539 C CA . ARG A 1 71 ? -6.541 -5.317 20.709 1.00 89.44 71 ARG A CA 1
ATOM 540 C C . ARG A 1 71 ? -6.619 -5.214 22.232 1.00 89.44 71 ARG A C 1
ATOM 542 O O . ARG A 1 71 ? -7.312 -6.018 22.848 1.00 89.44 71 ARG A O 1
ATOM 549 N N . ARG A 1 72 ? -5.948 -4.229 22.839 1.00 85.94 72 ARG A N 1
ATOM 550 C CA . ARG A 1 72 ? -6.010 -3.996 24.293 1.00 85.94 72 ARG A CA 1
ATOM 551 C C . ARG A 1 72 ? -7.421 -3.662 24.761 1.00 85.94 72 ARG A C 1
ATOM 553 O O . ARG A 1 72 ? -7.807 -4.108 25.832 1.00 85.94 72 ARG A O 1
ATOM 560 N N . VAL A 1 73 ? -8.181 -2.890 23.985 1.00 83.25 73 VAL A N 1
ATOM 561 C CA . VAL A 1 73 ? -9.584 -2.581 24.307 1.00 83.25 73 VAL A CA 1
ATOM 562 C C . VAL A 1 73 ? -10.469 -3.814 24.121 1.00 83.25 73 VAL A C 1
ATOM 564 O O . VAL A 1 73 ? -11.283 -4.103 24.990 1.00 83.25 73 VAL A O 1
ATOM 567 N N . ALA A 1 74 ? -10.267 -4.578 23.045 1.00 81.31 74 ALA A N 1
ATOM 568 C CA . ALA A 1 74 ? -11.047 -5.778 22.740 1.00 81.31 74 ALA A CA 1
ATOM 569 C C . ALA A 1 74 ? -10.888 -6.908 23.774 1.00 81.31 74 ALA A C 1
ATOM 571 O O . ALA A 1 74 ? -11.770 -7.748 23.896 1.00 81.31 74 ALA A O 1
ATOM 572 N N . GLN A 1 75 ? -9.774 -6.941 24.510 1.00 84.44 75 GLN A N 1
ATOM 573 C CA . GLN A 1 75 ? -9.520 -7.933 25.562 1.00 84.44 75 GLN A CA 1
ATOM 574 C C . GLN A 1 75 ? -10.169 -7.595 26.910 1.00 84.44 75 GLN A C 1
ATOM 576 O O . GLN A 1 75 ? -10.113 -8.416 27.821 1.00 84.44 75 GLN A O 1
ATOM 581 N N . ARG A 1 76 ? -10.748 -6.401 27.078 1.00 84.81 76 ARG A N 1
ATOM 582 C CA . ARG A 1 76 ? -11.393 -6.026 28.341 1.00 84.81 76 ARG A CA 1
ATOM 583 C C . ARG A 1 76 ? -12.812 -6.589 28.393 1.00 84.81 76 ARG A C 1
ATOM 585 O O . ARG A 1 76 ? -13.551 -6.494 27.415 1.00 84.81 76 ARG A O 1
ATOM 592 N N . GLU A 1 77 ? -13.190 -7.144 29.539 1.00 85.88 77 GLU A N 1
ATOM 593 C CA . GLU A 1 77 ? -14.510 -7.750 29.723 1.00 85.88 77 GLU A CA 1
ATOM 594 C C . GLU A 1 77 ? -15.624 -6.695 29.715 1.00 85.88 77 GLU A C 1
ATOM 596 O O . GLU A 1 77 ? -15.526 -5.711 30.446 1.00 85.88 77 GLU A O 1
ATOM 601 N N . PRO A 1 78 ? -16.689 -6.872 28.914 1.00 90.38 78 PRO A N 1
ATOM 602 C CA . PRO A 1 78 ? -17.784 -5.913 28.837 1.00 90.38 78 PRO A CA 1
ATOM 603 C C . PRO A 1 78 ? -18.522 -5.785 30.175 1.00 90.38 78 PRO A C 1
ATOM 605 O O . PRO A 1 78 ? -18.668 -6.753 30.915 1.00 90.38 78 PRO A O 1
ATOM 608 N N . VAL A 1 79 ? -19.049 -4.593 30.452 1.00 92.56 79 VAL A N 1
ATOM 609 C CA . VAL A 1 79 ? -19.840 -4.321 31.659 1.00 92.56 79 VAL A CA 1
ATOM 610 C C . VAL A 1 79 ? -21.316 -4.516 31.342 1.00 92.56 79 VAL A C 1
ATOM 612 O O . VAL A 1 79 ? -21.869 -3.845 30.468 1.00 92.56 79 VAL A O 1
ATOM 615 N N . ASN A 1 80 ? -21.979 -5.422 32.052 1.00 96.12 80 ASN A N 1
ATOM 616 C CA . ASN A 1 80 ? -23.420 -5.610 31.928 1.00 96.12 80 ASN A CA 1
ATOM 617 C C . ASN A 1 80 ? -24.177 -4.506 32.675 1.00 96.12 80 ASN A C 1
ATOM 619 O O . ASN A 1 80 ? -23.888 -4.204 33.830 1.00 96.12 80 ASN A O 1
ATOM 623 N N . CYS A 1 81 ? -25.177 -3.917 32.024 1.00 97.06 81 CYS A N 1
ATOM 624 C CA . CYS A 1 81 ? -26.040 -2.929 32.652 1.00 97.06 81 CYS A CA 1
ATOM 625 C C . CYS A 1 81 ? -26.914 -3.590 33.734 1.00 97.06 81 CYS A C 1
ATOM 627 O O . CYS A 1 81 ? -27.650 -4.523 33.408 1.00 97.06 81 CYS A O 1
ATOM 629 N N . PRO A 1 82 ? -26.934 -3.080 34.980 1.00 96.12 82 PRO A N 1
ATOM 630 C CA . PRO A 1 82 ? -27.727 -3.676 36.057 1.00 96.12 82 PRO A CA 1
ATOM 631 C C . PRO A 1 82 ? -29.241 -3.510 35.852 1.00 96.12 82 PRO A C 1
ATOM 633 O O . PRO A 1 82 ? -30.019 -4.299 36.374 1.00 96.12 82 PRO A O 1
ATOM 636 N N . LYS A 1 83 ? -29.670 -2.505 35.074 1.00 97.75 83 LYS A N 1
ATOM 637 C CA . LYS A 1 83 ? -31.090 -2.215 34.827 1.00 97.75 83 LYS A CA 1
ATOM 638 C C . LYS A 1 83 ? -31.697 -3.005 33.668 1.00 97.75 83 LYS A C 1
ATOM 640 O O . LYS A 1 83 ? -32.859 -3.380 33.740 1.00 97.75 83 LYS A O 1
ATOM 645 N N . CYS A 1 84 ? -30.955 -3.208 32.579 1.00 97.50 84 CYS A N 1
ATOM 646 C CA . CYS A 1 84 ? -31.498 -3.826 31.357 1.00 97.50 84 CYS A CA 1
ATOM 647 C C . CYS A 1 84 ? -30.680 -5.007 30.815 1.00 97.50 84 CYS A C 1
ATOM 649 O O . CYS A 1 84 ? -31.072 -5.600 29.817 1.00 97.50 84 CYS A O 1
ATOM 651 N N . GLY A 1 85 ? -29.541 -5.343 31.427 1.00 95.75 85 GLY A N 1
ATOM 652 C CA . GLY A 1 85 ? -28.691 -6.468 31.022 1.00 95.75 85 GLY A CA 1
ATOM 653 C C . GLY A 1 85 ? -27.760 -6.214 29.828 1.00 95.75 85 GLY A C 1
ATOM 654 O O . GLY A 1 85 ? -26.883 -7.043 29.582 1.00 95.75 85 GLY A O 1
ATOM 655 N N . GLU A 1 86 ? -27.897 -5.083 29.122 1.00 97.38 86 GLU A N 1
ATOM 656 C CA . GLU A 1 86 ? -27.089 -4.738 27.937 1.00 97.38 86 GLU A CA 1
ATOM 657 C C . GLU A 1 86 ? -25.577 -4.787 28.212 1.00 97.38 86 GLU A C 1
ATOM 659 O O . GLU A 1 86 ? -25.110 -4.272 29.233 1.00 97.38 86 GLU A O 1
ATOM 664 N N . LYS A 1 87 ? -24.797 -5.340 27.274 1.00 95.69 87 LYS A N 1
ATOM 665 C CA . LYS A 1 87 ? -23.331 -5.387 27.364 1.00 95.69 87 LYS A CA 1
ATOM 666 C C . LYS A 1 87 ? -22.727 -4.087 26.842 1.00 95.69 87 LYS A C 1
ATOM 668 O O . LYS A 1 87 ? -22.803 -3.767 25.657 1.00 95.69 87 LYS A O 1
ATOM 673 N N . ASN A 1 88 ? -22.085 -3.345 27.731 1.00 94.19 88 ASN A N 1
ATOM 674 C CA . ASN A 1 88 ? -21.467 -2.063 27.433 1.00 94.19 88 ASN A CA 1
ATOM 675 C C . ASN A 1 88 ? -19.940 -2.176 27.394 1.00 94.19 88 ASN A C 1
ATOM 677 O O . ASN A 1 88 ? -19.337 -3.044 28.028 1.00 94.19 88 ASN A O 1
ATOM 681 N N . SER A 1 89 ? -19.314 -1.280 26.631 1.00 90.62 89 SER A N 1
ATOM 682 C CA . SER A 1 89 ? -17.858 -1.178 26.546 1.00 90.62 89 SER A CA 1
ATOM 683 C C . SER A 1 89 ? -17.246 -0.837 27.903 1.00 90.62 89 SER A C 1
ATOM 685 O O . SER A 1 89 ? -17.835 -0.111 28.704 1.00 90.62 89 SER A O 1
ATOM 687 N N . VAL A 1 90 ? -16.025 -1.308 28.141 1.00 88.31 90 VAL A N 1
ATOM 688 C CA . VAL A 1 90 ? -15.300 -1.008 29.382 1.00 88.31 90 VAL A CA 1
ATOM 689 C C . VAL A 1 90 ? -15.014 0.483 29.486 1.00 88.31 90 VAL A C 1
ATOM 691 O O . VAL A 1 90 ? -14.428 1.067 28.576 1.00 88.31 90 VAL A O 1
ATOM 694 N N . GLY A 1 91 ? -15.421 1.085 30.605 1.00 87.75 91 GLY A N 1
ATOM 695 C CA . GLY A 1 91 ? -15.333 2.528 30.838 1.00 87.75 91 GLY A CA 1
ATOM 696 C C . GLY A 1 91 ? -16.534 3.332 30.327 1.00 87.75 91 GLY A C 1
ATOM 697 O O . GLY A 1 91 ? -16.479 4.558 30.346 1.00 87.75 91 GLY A O 1
ATOM 698 N N . ALA A 1 92 ? -17.611 2.683 29.867 1.00 93.12 92 ALA A N 1
ATOM 699 C CA . ALA A 1 92 ? -18.868 3.375 29.597 1.00 93.12 92 ALA A CA 1
ATOM 700 C C . ALA A 1 92 ? -19.440 3.971 30.895 1.00 93.12 92 ALA A C 1
ATOM 702 O O . ALA A 1 92 ? -19.611 3.255 31.876 1.00 93.12 92 ALA A O 1
ATOM 703 N N . ILE A 1 93 ? -19.759 5.269 30.876 1.00 96.31 93 ILE A N 1
ATOM 704 C CA . ILE A 1 93 ? -20.347 5.980 32.026 1.00 96.31 93 ILE A CA 1
ATOM 705 C C . ILE A 1 93 ? -21.859 5.737 32.104 1.00 96.31 93 ILE A C 1
ATOM 707 O O . ILE A 1 93 ? -22.423 5.608 33.188 1.00 96.31 93 ILE A O 1
ATOM 711 N N . PHE A 1 94 ? -22.514 5.629 30.946 1.00 97.50 94 PHE A N 1
ATOM 712 C CA . PHE A 1 94 ? -23.948 5.386 30.821 1.00 97.50 94 PHE A CA 1
ATOM 713 C C . PHE A 1 94 ? -24.214 4.187 29.911 1.00 97.5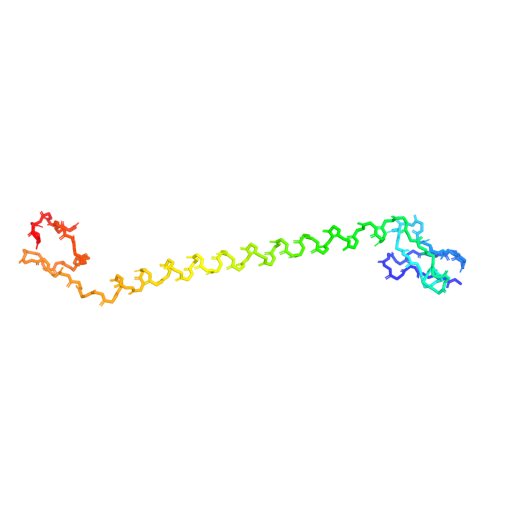0 94 PHE A C 1
ATOM 715 O O . PHE A 1 94 ? -23.468 3.928 28.963 1.00 97.50 94 PHE A O 1
ATOM 722 N N . CYS A 1 95 ? -25.300 3.468 30.179 1.00 97.50 95 CYS A N 1
ATOM 723 C CA . CYS A 1 95 ? -25.768 2.374 29.346 1.00 97.50 95 CYS A CA 1
ATOM 724 C C . CYS A 1 95 ? -26.231 2.901 27.987 1.00 97.50 95 CYS A C 1
ATOM 726 O O . CYS A 1 95 ? -27.150 3.717 27.908 1.00 97.50 95 CYS A O 1
ATOM 728 N N . ARG A 1 96 ? -25.656 2.364 26.908 1.00 96.50 96 ARG A N 1
ATOM 729 C CA . ARG A 1 96 ? -25.972 2.750 25.522 1.00 96.50 96 ARG A CA 1
ATOM 730 C C . ARG A 1 96 ? -27.404 2.437 25.079 1.00 96.50 96 ARG A C 1
ATOM 732 O O . ARG A 1 96 ? -27.816 2.913 24.029 1.00 96.50 96 ARG A O 1
ATOM 739 N N . ASN A 1 97 ? -28.113 1.596 25.831 1.00 97.62 97 ASN A N 1
ATOM 740 C CA . ASN A 1 97 ? -29.475 1.169 25.517 1.00 97.62 97 ASN A CA 1
ATOM 741 C C . ASN A 1 97 ? -30.516 1.893 26.385 1.00 97.62 97 ASN A C 1
ATOM 743 O O . ASN A 1 97 ? -31.452 2.484 25.862 1.00 97.62 97 ASN A O 1
ATOM 747 N N . CYS A 1 98 ? -30.347 1.892 27.714 1.00 97.50 98 CYS A N 1
ATOM 748 C CA . CYS A 1 98 ? -31.368 2.410 28.637 1.00 97.50 98 CYS A CA 1
ATOM 749 C C . CYS A 1 98 ? -30.975 3.681 29.412 1.00 97.50 98 CYS A C 1
ATOM 751 O O . CYS A 1 98 ? -31.770 4.153 30.225 1.00 97.50 98 CYS A O 1
ATOM 753 N N . GLY A 1 99 ? -29.761 4.208 29.214 1.00 96.44 99 GLY A N 1
ATOM 754 C CA . GLY A 1 99 ? -29.283 5.440 29.855 1.00 96.44 99 GLY A CA 1
ATOM 755 C C . GLY A 1 99 ? -28.885 5.325 31.332 1.00 96.44 99 GLY A C 1
ATOM 756 O O . GLY A 1 99 ? -28.486 6.324 31.919 1.00 96.44 99 GLY A O 1
ATOM 757 N N . GLU A 1 100 ? -28.964 4.136 31.941 1.00 97.88 100 GLU A N 1
ATOM 758 C CA . GLU A 1 100 ? -28.565 3.918 33.341 1.00 97.88 100 GLU A CA 1
ATOM 759 C C . GLU A 1 100 ? -27.086 4.243 33.577 1.00 97.88 100 GLU A C 1
ATOM 761 O O . GLU A 1 100 ? -26.246 3.919 32.735 1.00 97.88 100 GLU A O 1
ATOM 766 N N . LYS A 1 101 ? -26.751 4.831 34.728 1.00 97.38 101 LYS A N 1
ATOM 767 C CA . LYS A 1 101 ? -25.358 5.117 35.090 1.00 97.38 101 LYS A CA 1
ATOM 768 C C . LYS A 1 101 ? -24.630 3.813 35.452 1.00 97.38 101 LYS A C 1
ATOM 770 O O . LYS A 1 101 ? -25.132 3.023 36.243 1.00 97.38 101 LYS A O 1
ATOM 775 N N . LEU A 1 102 ? -23.459 3.574 34.857 1.00 94.44 102 LEU A N 1
ATOM 776 C CA . LEU A 1 102 ? -22.665 2.344 35.026 1.00 94.44 102 LEU A CA 1
ATOM 777 C C . LEU A 1 102 ? -21.412 2.533 35.896 1.00 94.44 102 LEU A C 1
ATOM 779 O O . LEU A 1 102 ? -20.915 1.555 36.449 1.00 94.44 102 LEU A O 1
ATOM 783 N N . SER A 1 103 ? -20.907 3.768 36.005 1.00 85.62 103 SER A N 1
ATOM 784 C CA . SER A 1 103 ? -19.734 4.157 36.806 1.00 85.62 103 SER A CA 1
ATOM 785 C C . SER A 1 103 ? -20.020 5.400 37.630 1.00 85.62 103 SER A C 1
ATOM 787 O O . SER A 1 103 ? -20.544 6.357 37.012 1.00 85.62 103 SER A O 1
#

Sequence (103 aa):
MVYCSKCGKELPENAYFCPNCGVKTAKGVEANVSTPYGEMFSDAEKQLEKAFLTASEEMKKAFNKARESVRRVAQREPVNCPKCGEKNSVGAIFCRNCGEKLS

Radius of gyration: 31.96 Å; chains: 1; bounding box: 58×19×79 Å

Foldseek 3Di:
DDADPPPRDDDDPQDQADPPPGDGDPNVVVVVPDDPVPVVVVVVVVVVVVVVVVVVVVVVVVVVVVVVVVVVQVPDAFQADPPPRDTHGPPDQADPPPRHGRD

pLDDT: mean 90.04, std 9.41, range [54.88, 98.0]